Protein AF-A0A5J4T5J5-F1 (afdb_monomer_lite)

Organism: NCBI:txid222440

InterPro domains:
  IPR033118 EXPERA domain [PF05241] (55-124)
  IPR033118 EXPERA domain [PS51751] (12-126)

Structure (mmCIF, N/CA/C/O backbone):
data_AF-A0A5J4T5J5-F1
#
_entry.id   AF-A0A5J4T5J5-F1
#
loop_
_atom_site.group_PDB
_atom_site.id
_atom_site.type_symbol
_atom_site.label_atom_id
_atom_site.label_alt_id
_atom_site.label_comp_id
_atom_site.label_asym_id
_atom_site.label_entity_id
_atom_site.label_seq_id
_atom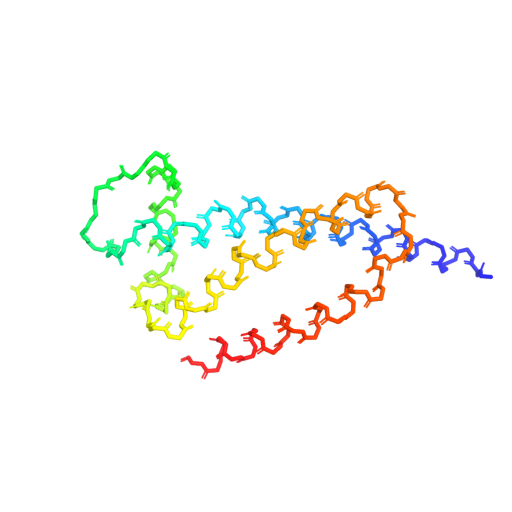_site.pdbx_PDB_ins_code
_atom_site.Cartn_x
_atom_site.Cartn_y
_atom_site.Cartn_z
_atom_site.occupancy
_atom_site.B_iso_or_equiv
_atom_site.auth_seq_id
_atom_site.auth_comp_id
_atom_site.auth_asym_id
_atom_site.auth_atom_id
_atom_site.pdbx_PDB_model_num
ATOM 1 N N . MET A 1 1 ? -11.915 2.031 31.657 1.00 59.06 1 MET A N 1
ATOM 2 C CA . MET A 1 1 ? -10.928 2.518 30.662 1.00 59.06 1 MET A CA 1
ATOM 3 C C . MET A 1 1 ? -10.718 4.010 30.896 1.00 59.06 1 MET A C 1
ATOM 5 O O . MET A 1 1 ? -11.692 4.753 30.809 1.00 59.06 1 MET A O 1
ATOM 9 N N . SER A 1 2 ? -9.512 4.427 31.299 1.00 78.38 2 SER A N 1
ATOM 10 C CA . SER A 1 2 ? -9.218 5.823 31.670 1.00 78.38 2 SER A CA 1
ATOM 11 C C . SER A 1 2 ? -9.365 6.774 30.473 1.00 78.38 2 SER A C 1
ATOM 13 O O . SER A 1 2 ? -9.276 6.353 29.318 1.00 78.38 2 SER A O 1
ATOM 15 N N . GLN A 1 3 ? -9.590 8.064 30.733 1.00 77.69 3 GLN A N 1
ATOM 16 C CA . GLN A 1 3 ? -9.713 9.093 29.691 1.00 77.69 3 GLN A CA 1
ATOM 17 C C . GLN A 1 3 ? -8.478 9.143 28.776 1.00 77.69 3 GLN A C 1
ATOM 19 O O . GLN A 1 3 ? -8.620 9.260 27.562 1.00 77.69 3 GLN A O 1
ATOM 24 N N . LEU A 1 4 ? -7.288 8.917 29.342 1.00 80.12 4 LEU A N 1
ATOM 25 C CA . LEU A 1 4 ? -6.028 8.782 28.610 1.00 80.12 4 LEU A CA 1
ATOM 26 C C . LEU A 1 4 ? -6.070 7.647 27.570 1.00 80.12 4 LEU A C 1
ATOM 28 O O . LEU A 1 4 ? -5.688 7.840 26.419 1.00 80.12 4 LEU A O 1
ATOM 32 N N . SER A 1 5 ? -6.597 6.480 27.946 1.00 81.81 5 SER A N 1
ATOM 33 C CA . SER A 1 5 ? -6.671 5.307 27.066 1.00 81.81 5 SER A CA 1
ATOM 34 C C . SER A 1 5 ? -7.582 5.534 25.851 1.00 81.81 5 SER A C 1
ATOM 36 O O . SER A 1 5 ? -7.253 5.112 24.743 1.00 81.81 5 SER A O 1
ATOM 38 N N . LYS A 1 6 ? -8.690 6.267 26.021 1.00 79.94 6 LYS A N 1
ATOM 39 C CA . LYS A 1 6 ? -9.583 6.635 24.907 1.00 79.94 6 LYS A CA 1
ATOM 40 C C . LYS A 1 6 ? -8.915 7.608 23.931 1.00 79.94 6 LYS A C 1
ATOM 42 O O . LYS A 1 6 ? -9.079 7.468 22.721 1.00 79.94 6 LYS A O 1
ATOM 47 N N . THR A 1 7 ? -8.153 8.575 24.441 1.00 85.56 7 THR A N 1
ATOM 48 C CA . THR A 1 7 ? -7.416 9.535 23.605 1.00 85.56 7 THR A CA 1
ATOM 49 C C . THR A 1 7 ? -6.340 8.839 22.778 1.00 85.56 7 THR A C 1
ATOM 51 O O . THR A 1 7 ? -6.263 9.068 21.573 1.00 85.56 7 THR A O 1
ATOM 54 N N . LEU A 1 8 ? -5.568 7.938 23.392 1.00 85.44 8 LEU A N 1
ATOM 55 C CA . LEU A 1 8 ? -4.537 7.165 22.695 1.00 85.44 8 LEU A CA 1
ATOM 56 C C . LEU A 1 8 ? -5.128 6.291 21.582 1.00 85.44 8 LEU A C 1
ATOM 58 O O . LEU A 1 8 ? -4.609 6.296 20.469 1.00 85.44 8 LEU A O 1
ATOM 62 N N . ALA A 1 9 ? -6.248 5.611 21.844 1.00 84.31 9 ALA A N 1
ATOM 63 C CA . ALA A 1 9 ? -6.932 4.809 20.829 1.00 84.31 9 ALA A CA 1
ATOM 64 C C . ALA A 1 9 ? -7.393 5.657 19.629 1.00 84.31 9 ALA A C 1
ATOM 66 O O . ALA A 1 9 ? -7.186 5.270 18.483 1.00 84.31 9 ALA A O 1
ATOM 67 N N . ASN A 1 10 ? -7.944 6.850 19.878 1.00 87.94 10 ASN A N 1
ATOM 68 C CA . ASN A 1 10 ? -8.360 7.760 18.808 1.00 87.94 10 ASN A CA 1
ATOM 69 C C . ASN A 1 10 ? -7.181 8.261 17.958 1.00 87.94 10 ASN A C 1
ATOM 71 O O . ASN A 1 10 ? -7.340 8.463 16.755 1.00 87.94 10 ASN A O 1
ATOM 75 N N . ILE A 1 11 ? -6.019 8.505 18.571 1.00 91.94 11 ILE A N 1
ATOM 76 C CA . ILE A 1 11 ? -4.807 8.906 17.845 1.00 91.94 11 ILE A CA 1
ATOM 77 C C . ILE A 1 11 ? -4.308 7.740 16.989 1.00 91.94 11 ILE A C 1
ATOM 79 O O . ILE A 1 11 ? -4.072 7.927 15.798 1.00 91.94 11 ILE A O 1
ATOM 83 N N . ALA A 1 12 ? -4.214 6.541 17.569 1.00 90.25 12 ALA A N 1
ATOM 84 C CA . ALA A 1 12 ? -3.790 5.342 16.853 1.00 90.25 12 ALA A CA 1
ATOM 85 C C . ALA A 1 12 ? -4.683 5.061 15.636 1.00 90.25 12 ALA A C 1
ATOM 87 O O . ALA A 1 12 ? -4.173 4.825 14.545 1.00 90.25 12 ALA A O 1
ATOM 88 N N . ASP A 1 13 ? -6.004 5.177 15.783 1.00 92.19 13 ASP A N 1
ATOM 89 C CA . ASP A 1 13 ? -6.941 4.976 14.676 1.00 92.19 13 ASP A CA 1
ATOM 90 C C . ASP A 1 13 ? -6.717 5.983 13.540 1.00 92.19 13 ASP A C 1
ATOM 92 O O . ASP A 1 13 ? -6.727 5.604 12.371 1.00 92.19 13 ASP A O 1
ATOM 96 N N . LYS A 1 14 ? -6.464 7.259 13.860 1.00 93.69 14 LYS A N 1
ATOM 97 C CA . LYS A 1 14 ? -6.156 8.282 12.846 1.00 93.69 14 LYS A CA 1
ATOM 98 C C . LYS A 1 14 ? -4.847 7.991 12.116 1.00 93.69 14 LYS A C 1
ATOM 100 O O . LYS A 1 14 ? -4.792 8.158 10.900 1.00 93.69 14 LYS A O 1
ATOM 105 N N . LEU A 1 15 ? -3.819 7.553 12.842 1.00 95.50 15 LEU A N 1
ATOM 106 C CA . LEU A 1 15 ? -2.538 7.170 12.250 1.00 95.50 15 LEU A CA 1
ATOM 107 C C . LEU A 1 15 ? -2.695 5.961 11.328 1.00 95.50 15 LEU A C 1
ATOM 109 O O . LEU A 1 15 ? -2.179 5.986 10.216 1.00 95.50 15 LEU A O 1
ATOM 113 N N . LEU A 1 16 ? -3.461 4.948 11.740 1.00 94.56 16 LEU A N 1
ATOM 114 C CA . LEU A 1 16 ? -3.753 3.779 10.909 1.00 94.56 16 LEU A CA 1
ATOM 115 C C . LEU A 1 16 ? -4.550 4.153 9.656 1.00 94.56 16 LEU A C 1
ATOM 117 O O . LEU A 1 16 ? -4.234 3.675 8.573 1.00 94.56 16 LEU A O 1
ATOM 121 N N . ILE A 1 17 ? -5.539 5.044 9.770 1.00 95.75 17 ILE A N 1
ATOM 122 C CA . ILE A 1 17 ? -6.282 5.562 8.611 1.00 95.75 17 ILE A CA 1
ATOM 123 C C . ILE A 1 17 ? -5.332 6.255 7.632 1.00 95.75 17 ILE A C 1
ATOM 125 O O . ILE A 1 17 ? -5.363 5.947 6.442 1.00 95.75 17 ILE A O 1
ATOM 129 N N . ALA A 1 18 ? -4.478 7.160 8.119 1.00 96.62 18 ALA A N 1
ATOM 130 C CA . ALA A 1 18 ? -3.505 7.851 7.277 1.00 96.62 18 ALA A CA 1
ATOM 131 C C . ALA A 1 18 ? -2.528 6.862 6.621 1.00 96.62 18 ALA A C 1
ATOM 133 O O . ALA A 1 18 ? -2.279 6.945 5.421 1.00 96.62 18 ALA A O 1
ATOM 134 N N . PHE A 1 19 ? -2.039 5.886 7.388 1.00 95.19 19 PHE A N 1
ATOM 135 C CA . PHE A 1 19 ? -1.144 4.842 6.908 1.00 95.19 19 PHE A CA 1
ATOM 136 C C . PHE A 1 19 ? -1.785 4.012 5.788 1.00 95.19 19 PHE A C 1
ATOM 138 O O . PHE A 1 19 ? -1.202 3.897 4.711 1.00 95.19 19 PHE A O 1
ATOM 145 N N . PHE A 1 20 ? -2.990 3.470 5.998 1.00 96.31 20 PHE A N 1
ATOM 146 C CA . PHE A 1 20 ? -3.675 2.663 4.984 1.00 96.31 20 PHE A CA 1
ATOM 147 C C . PHE A 1 20 ? -4.055 3.481 3.757 1.00 96.31 20 PHE A C 1
ATOM 149 O O . PHE A 1 20 ? -3.963 2.974 2.646 1.00 96.31 20 PHE A O 1
ATOM 156 N N . PHE A 1 21 ? -4.437 4.745 3.939 1.00 97.12 21 PHE A N 1
ATOM 157 C CA . PHE A 1 21 ? -4.726 5.643 2.828 1.00 97.12 21 PHE A CA 1
ATOM 158 C C . PHE A 1 21 ? -3.492 5.852 1.942 1.00 97.12 21 PHE A C 1
ATOM 160 O O . PHE A 1 21 ? -3.564 5.643 0.733 1.00 97.12 21 PHE A O 1
ATOM 167 N N . VAL A 1 22 ? -2.350 6.217 2.535 1.00 96.50 22 VAL A N 1
ATOM 168 C CA . VAL A 1 22 ? -1.106 6.429 1.781 1.00 96.50 22 VAL A CA 1
ATOM 169 C C . VAL A 1 22 ? -0.648 5.132 1.117 1.00 96.50 22 VAL A C 1
ATOM 171 O O . VAL A 1 22 ? -0.332 5.141 -0.069 1.00 96.50 22 VAL A O 1
ATOM 174 N N . ASN A 1 23 ? -0.666 4.006 1.832 1.00 95.31 23 ASN A N 1
ATOM 175 C CA . ASN A 1 23 ? -0.244 2.730 1.258 1.00 95.31 23 ASN A CA 1
ATOM 176 C C . ASN A 1 23 ? -1.143 2.289 0.106 1.00 95.31 23 ASN A C 1
ATOM 178 O O . ASN A 1 23 ? -0.638 1.880 -0.930 1.00 95.31 23 ASN A O 1
ATOM 182 N N . LEU A 1 24 ? -2.460 2.429 0.242 1.00 95.88 24 LEU A N 1
ATOM 183 C CA . LEU A 1 24 ? -3.395 2.079 -0.819 1.00 95.88 24 LEU A CA 1
ATOM 184 C C . LEU A 1 24 ? -3.166 2.951 -2.058 1.00 95.88 24 LEU A C 1
ATOM 186 O O . LEU A 1 24 ? -2.868 2.443 -3.133 1.00 95.88 24 LEU A O 1
ATOM 190 N N . PHE A 1 25 ? -3.299 4.270 -1.915 1.00 94.00 25 PHE A N 1
ATOM 191 C CA . PHE A 1 25 ? -3.360 5.162 -3.072 1.00 94.00 25 PHE A CA 1
ATOM 192 C C . PHE A 1 25 ? -1.999 5.523 -3.650 1.00 94.00 25 PHE A C 1
ATOM 194 O O . PHE A 1 25 ? -1.929 5.802 -4.841 1.00 94.00 25 PHE A O 1
ATOM 201 N N . PHE A 1 26 ? -0.945 5.552 -2.834 1.00 92.81 26 PHE A N 1
ATOM 202 C CA . PHE A 1 26 ? 0.383 5.970 -3.274 1.00 92.81 26 PHE A CA 1
ATOM 203 C C . PHE A 1 26 ? 1.338 4.791 -3.436 1.00 92.81 26 PHE A C 1
ATOM 205 O O . PHE A 1 26 ? 1.969 4.680 -4.475 1.00 92.81 26 PHE A O 1
ATOM 212 N N . ILE A 1 27 ? 1.439 3.885 -2.465 1.00 93.06 27 ILE A N 1
ATOM 213 C CA . ILE A 1 27 ? 2.389 2.768 -2.589 1.00 93.06 27 ILE A CA 1
ATOM 214 C C . ILE A 1 27 ? 1.855 1.735 -3.585 1.00 93.06 27 ILE A C 1
ATOM 216 O O . ILE A 1 27 ? 2.365 1.634 -4.698 1.00 93.06 27 ILE A O 1
ATOM 220 N N . VAL A 1 28 ? 0.744 1.078 -3.259 1.00 93.94 28 VAL A N 1
ATOM 221 C CA . VAL A 1 28 ? 0.215 -0.034 -4.055 1.00 93.94 28 VAL A CA 1
ATOM 222 C C . VAL A 1 28 ? -0.231 0.429 -5.437 1.00 93.94 28 VAL A C 1
ATOM 224 O O . VAL A 1 28 ? 0.252 -0.046 -6.463 1.00 93.94 28 VAL A O 1
ATOM 227 N N . TYR A 1 29 ? -1.153 1.390 -5.501 1.00 91.25 29 TYR A N 1
ATOM 228 C CA . TYR A 1 29 ? -1.755 1.738 -6.784 1.00 91.25 29 TYR A CA 1
ATOM 229 C C . TYR A 1 29 ? -0.931 2.699 -7.640 1.00 91.25 29 TYR A C 1
ATOM 231 O O . TYR A 1 29 ? -1.283 2.841 -8.804 1.00 91.25 29 TYR A O 1
ATOM 239 N N . VAL A 1 30 ? 0.148 3.326 -7.150 1.00 93.31 30 VAL A N 1
ATOM 240 C CA . VAL A 1 30 ? 1.048 4.136 -8.003 1.00 93.31 30 VAL A CA 1
ATOM 241 C C . VAL A 1 30 ? 2.380 3.427 -8.210 1.00 93.31 30 VAL A C 1
ATOM 243 O O . VAL A 1 30 ? 2.755 3.224 -9.361 1.00 93.31 30 VAL A O 1
ATOM 246 N N . ILE A 1 31 ? 3.092 3.071 -7.137 1.00 92.75 31 ILE A N 1
ATOM 247 C CA . ILE A 1 31 ? 4.438 2.489 -7.233 1.00 92.75 31 ILE A CA 1
ATOM 248 C C . ILE A 1 31 ? 4.351 1.027 -7.677 1.00 92.75 31 ILE A C 1
ATOM 250 O O . ILE A 1 31 ? 4.889 0.688 -8.727 1.00 92.75 31 ILE A O 1
ATOM 254 N N . ASP A 1 32 ? 3.621 0.171 -6.965 1.00 93.31 32 ASP A N 1
ATOM 255 C CA . ASP A 1 32 ? 3.631 -1.272 -7.257 1.00 93.31 32 ASP A CA 1
ATOM 256 C C . ASP A 1 32 ? 2.973 -1.581 -8.606 1.00 93.31 32 ASP A C 1
ATOM 258 O O . ASP A 1 32 ? 3.494 -2.348 -9.417 1.00 93.31 32 ASP A O 1
ATOM 262 N N . VAL A 1 33 ? 1.865 -0.908 -8.920 1.00 92.38 33 VAL A N 1
ATOM 263 C CA . VAL A 1 33 ? 1.220 -1.030 -10.236 1.00 92.38 33 VAL A CA 1
ATOM 264 C C . VAL A 1 33 ? 2.138 -0.566 -11.374 1.00 92.38 33 VAL A C 1
ATOM 266 O O . VAL A 1 33 ? 2.114 -1.171 -12.447 1.00 92.38 33 VAL A O 1
ATOM 269 N N . GLU A 1 34 ? 2.984 0.450 -11.172 1.00 93.38 34 GLU A N 1
ATOM 270 C CA . GLU A 1 34 ? 3.989 0.843 -12.170 1.00 93.38 34 GLU A CA 1
ATOM 271 C C . GLU A 1 34 ? 4.958 -0.297 -12.469 1.00 93.38 34 GLU A C 1
ATOM 273 O O . GLU A 1 34 ? 5.212 -0.586 -13.639 1.00 93.38 34 GLU A O 1
ATOM 278 N N . GLN A 1 35 ? 5.436 -0.979 -11.429 1.00 90.62 35 GLN A N 1
ATOM 279 C CA . GLN A 1 35 ? 6.362 -2.108 -11.536 1.00 90.62 35 GLN A CA 1
ATOM 280 C C . GLN A 1 35 ? 5.748 -3.302 -12.287 1.00 90.62 35 GLN 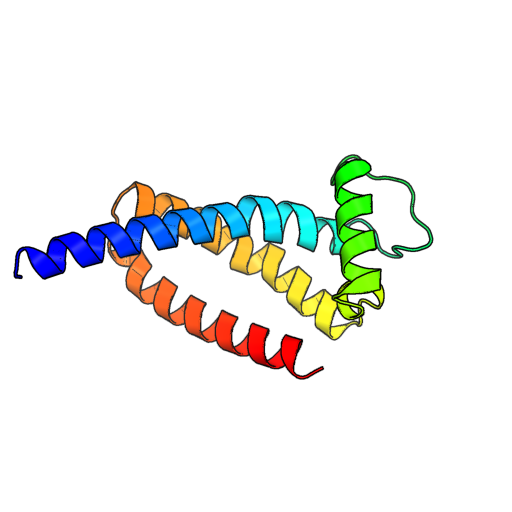A C 1
ATOM 282 O O . GLN A 1 35 ? 6.475 -4.085 -12.903 1.00 90.62 35 GLN A O 1
ATOM 287 N N . LEU A 1 36 ? 4.417 -3.437 -12.259 1.00 90.25 36 LEU A N 1
ATOM 288 C CA . LEU A 1 36 ? 3.682 -4.463 -13.003 1.00 90.25 36 LEU A CA 1
ATOM 289 C C . LEU A 1 36 ? 3.398 -4.064 -14.459 1.00 90.25 36 LEU A C 1
ATOM 291 O O . LEU A 1 36 ? 3.474 -4.911 -15.354 1.00 90.25 36 LEU A O 1
ATOM 295 N N . ILE A 1 37 ? 3.055 -2.796 -14.710 1.00 90.50 37 ILE A N 1
ATOM 296 C CA . ILE A 1 37 ? 2.710 -2.294 -16.052 1.00 90.50 37 ILE A CA 1
ATOM 297 C C . ILE A 1 37 ? 3.968 -2.107 -16.902 1.00 90.50 37 ILE A C 1
ATOM 299 O O . ILE A 1 37 ? 4.023 -2.536 -18.059 1.00 90.50 37 ILE A O 1
ATOM 303 N N . ILE A 1 38 ? 4.978 -1.448 -16.344 1.00 89.75 38 ILE A N 1
ATOM 304 C CA . ILE A 1 38 ? 6.254 -1.211 -17.005 1.00 89.75 38 ILE A CA 1
ATOM 305 C C . ILE A 1 38 ? 7.113 -2.429 -16.702 1.00 89.75 38 ILE A C 1
ATOM 307 O O . ILE A 1 38 ? 7.457 -2.653 -15.554 1.00 89.75 38 ILE A O 1
ATOM 311 N N . LYS A 1 39 ? 7.467 -3.237 -17.706 1.00 84.44 39 LYS A N 1
ATOM 312 C CA . LYS A 1 39 ? 8.309 -4.429 -17.482 1.00 84.44 39 LYS A CA 1
ATOM 313 C C . LYS A 1 39 ? 9.792 -4.081 -17.406 1.00 84.44 39 LYS A C 1
ATOM 315 O O . LYS A 1 39 ? 10.480 -4.558 -16.505 1.00 84.44 39 LYS A O 1
ATOM 320 N N . ASP A 1 40 ? 10.251 -3.236 -18.325 1.00 86.75 40 ASP A N 1
ATOM 321 C CA . ASP A 1 40 ? 11.620 -2.729 -18.388 1.00 86.75 40 ASP A CA 1
ATOM 322 C C . ASP A 1 40 ? 11.607 -1.207 -18.162 1.00 86.75 40 ASP A C 1
ATOM 324 O O . ASP A 1 40 ? 11.088 -0.473 -19.005 1.00 86.75 40 ASP A O 1
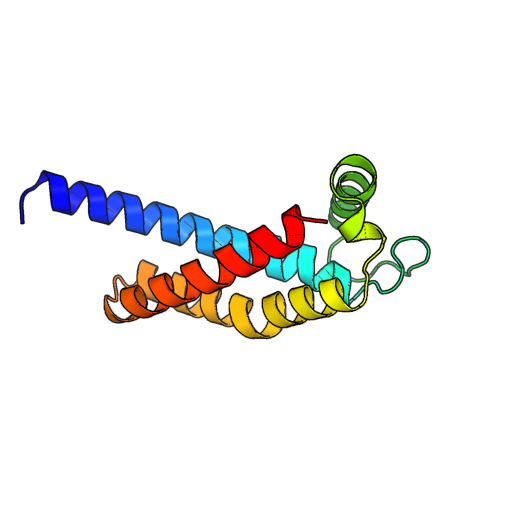ATOM 328 N N . PRO A 1 41 ? 12.150 -0.708 -17.039 1.00 85.94 41 PRO A N 1
ATOM 329 C CA . PRO A 1 41 ? 12.151 0.718 -16.734 1.00 85.94 41 PRO A CA 1
ATOM 330 C C . PRO A 1 41 ? 13.130 1.528 -17.603 1.00 85.94 41 PRO A C 1
ATOM 332 O O . PRO A 1 41 ? 13.060 2.756 -17.607 1.00 85.94 41 PRO A O 1
ATOM 335 N N . ASN A 1 42 ? 14.027 0.879 -18.354 1.00 85.00 42 ASN A N 1
ATOM 336 C CA . ASN A 1 42 ? 14.944 1.548 -19.282 1.00 85.00 42 ASN A CA 1
ATOM 337 C C . ASN A 1 42 ? 14.393 1.613 -20.713 1.00 85.00 42 ASN A C 1
ATOM 339 O O . ASN A 1 42 ? 14.830 2.456 -21.494 1.00 85.00 42 ASN A O 1
ATOM 343 N N . ASN A 1 43 ? 13.430 0.753 -21.056 1.00 88.06 43 ASN A N 1
ATOM 344 C CA . ASN A 1 43 ? 12.833 0.698 -22.385 1.00 88.06 43 ASN A CA 1
ATOM 345 C C . ASN A 1 43 ? 11.333 0.375 -22.318 1.00 88.06 43 ASN A C 1
ATOM 347 O O . ASN A 1 43 ? 10.914 -0.782 -22.391 1.00 88.06 43 ASN A O 1
ATOM 351 N N . PHE A 1 44 ? 10.505 1.416 -22.207 1.00 88.62 44 PHE A N 1
ATOM 352 C CA . PHE A 1 44 ? 9.053 1.276 -22.147 1.00 88.62 44 PHE A CA 1
ATOM 353 C C . PHE A 1 44 ? 8.326 2.382 -22.903 1.00 88.62 44 PHE A C 1
ATOM 355 O O . PHE A 1 44 ? 8.793 3.514 -23.032 1.00 88.62 44 PHE A O 1
ATOM 362 N N . LYS A 1 45 ? 7.117 2.056 -23.362 1.00 88.56 45 LYS A N 1
ATOM 363 C CA . LYS A 1 45 ? 6.153 3.051 -23.825 1.00 88.56 45 LYS A CA 1
ATOM 364 C C . LYS A 1 45 ? 5.385 3.575 -22.620 1.00 88.56 45 LYS A C 1
ATOM 366 O O . LYS A 1 45 ? 4.841 2.780 -21.859 1.00 88.56 45 LYS A O 1
ATOM 371 N N . GLN A 1 46 ? 5.319 4.895 -22.474 1.00 89.12 46 GLN A N 1
ATOM 372 C CA . GLN A 1 46 ? 4.634 5.533 -21.353 1.00 89.12 46 GLN A CA 1
ATOM 373 C C . GLN A 1 46 ? 3.166 5.065 -21.258 1.00 89.12 46 GLN A C 1
ATOM 375 O O . GLN A 1 46 ? 2.394 5.327 -22.188 1.00 89.12 46 GLN A O 1
ATOM 380 N N . PRO A 1 47 ? 2.765 4.392 -20.162 1.00 89.00 47 PRO A N 1
ATOM 381 C CA . PRO A 1 47 ? 1.373 4.025 -19.941 1.00 89.00 47 PRO A CA 1
ATOM 382 C C . PRO A 1 47 ? 0.540 5.238 -19.504 1.00 89.00 47 PRO A C 1
ATOM 384 O O . PRO A 1 47 ? 1.076 6.277 -19.106 1.00 89.00 47 PRO A O 1
ATOM 387 N N . ILE A 1 48 ? -0.788 5.080 -19.539 1.00 90.19 48 ILE A N 1
ATOM 388 C CA . ILE A 1 48 ? -1.743 6.063 -18.993 1.00 90.19 48 ILE A CA 1
ATOM 389 C C . ILE A 1 48 ? -1.506 6.251 -17.488 1.00 90.19 48 ILE A C 1
ATOM 391 O O . ILE A 1 48 ? -1.641 7.356 -16.964 1.00 90.19 48 ILE A O 1
ATOM 395 N N . TRP A 1 49 ? -1.127 5.167 -16.808 1.00 85.81 49 TRP A N 1
ATOM 396 C CA . TRP A 1 49 ? -0.878 5.144 -15.380 1.00 85.81 49 TRP A CA 1
ATOM 397 C C . TRP A 1 49 ? 0.367 4.305 -15.034 1.00 85.81 49 TRP A C 1
ATOM 399 O O . TRP A 1 49 ? 0.509 3.213 -15.586 1.00 85.81 49 TRP A O 1
ATOM 409 N N . PRO A 1 50 ? 1.246 4.780 -14.130 1.00 87.31 50 PRO A N 1
ATOM 410 C CA . PRO A 1 50 ? 1.257 6.131 -13.562 1.00 87.31 50 PRO A CA 1
ATOM 411 C C . PRO A 1 50 ? 1.584 7.187 -14.629 1.00 87.31 50 PRO A C 1
ATOM 413 O O . PRO A 1 50 ? 2.097 6.873 -15.703 1.00 87.31 50 PRO A O 1
ATOM 416 N N . THR A 1 51 ? 1.283 8.457 -14.351 1.00 90.19 51 THR A N 1
ATOM 417 C CA . THR A 1 51 ? 1.599 9.553 -15.283 1.00 90.19 51 THR A CA 1
ATOM 418 C C . THR A 1 51 ? 3.112 9.671 -15.506 1.00 90.19 51 THR A C 1
ATOM 420 O O . THR A 1 51 ? 3.911 9.288 -14.651 1.00 90.19 51 THR A O 1
ATOM 423 N N . ALA A 1 52 ? 3.532 10.256 -16.632 1.00 88.69 52 ALA A N 1
ATOM 424 C CA . ALA A 1 52 ? 4.955 10.381 -16.978 1.00 88.69 52 ALA A CA 1
ATOM 425 C C . ALA A 1 52 ? 5.789 11.108 -15.905 1.00 88.69 52 ALA A C 1
ATOM 427 O O . ALA A 1 52 ? 6.953 10.780 -15.680 1.00 88.69 52 ALA A O 1
ATOM 428 N N . GLY A 1 53 ? 5.190 12.093 -15.226 1.00 89.50 53 GLY A N 1
ATOM 429 C CA . GLY A 1 53 ? 5.824 12.795 -14.111 1.00 89.50 53 GLY A CA 1
ATOM 430 C C . GLY A 1 53 ? 6.087 11.871 -12.922 1.00 89.50 53 GLY A C 1
ATOM 431 O O . GLY A 1 53 ? 7.208 11.833 -12.422 1.00 89.50 53 GLY A O 1
ATOM 432 N N . LEU A 1 54 ? 5.082 11.087 -12.520 1.00 90.31 54 LEU A N 1
ATOM 433 C CA . LEU A 1 54 ? 5.195 10.120 -11.425 1.00 90.31 54 LEU A CA 1
ATOM 434 C C . LEU A 1 54 ? 6.195 9.009 -11.752 1.00 90.31 54 LEU A C 1
ATOM 436 O O . LEU A 1 54 ? 7.089 8.759 -10.950 1.00 90.31 54 LEU A O 1
ATOM 440 N N . ALA A 1 55 ? 6.118 8.420 -12.951 1.00 90.38 55 ALA A N 1
ATOM 441 C CA . ALA A 1 55 ? 7.075 7.407 -13.401 1.00 90.38 55 ALA A CA 1
ATOM 442 C C . ALA A 1 55 ? 8.522 7.924 -13.324 1.00 90.38 55 ALA A C 1
ATOM 444 O O . ALA A 1 55 ? 9.412 7.245 -12.821 1.00 90.38 55 ALA A O 1
ATOM 445 N N . ARG A 1 56 ? 8.759 9.179 -13.731 1.00 90.81 56 ARG A N 1
ATOM 446 C CA . ARG A 1 56 ? 10.088 9.796 -13.650 1.00 90.81 56 ARG A CA 1
ATOM 447 C C . ARG A 1 56 ? 10.575 9.964 -12.211 1.00 90.81 56 ARG A C 1
ATOM 449 O O . ARG A 1 56 ? 11.760 9.748 -11.963 1.00 90.81 56 ARG A O 1
ATOM 456 N N . VAL A 1 57 ? 9.698 10.351 -11.281 1.00 91.94 57 VAL A N 1
ATOM 457 C CA . VAL A 1 57 ? 10.048 10.448 -9.853 1.00 91.94 57 VAL A CA 1
ATOM 458 C C . VAL A 1 57 ? 10.391 9.067 -9.302 1.00 91.94 57 VAL A C 1
ATOM 460 O O . VAL A 1 57 ? 11.452 8.924 -8.701 1.00 91.94 57 VAL A O 1
ATOM 463 N N . ILE A 1 58 ? 9.567 8.055 -9.584 1.00 91.56 58 ILE A N 1
ATOM 464 C CA . ILE A 1 58 ? 9.788 6.664 -9.159 1.00 91.56 58 ILE A CA 1
ATOM 465 C C . ILE A 1 58 ? 11.132 6.154 -9.685 1.00 91.56 58 ILE A C 1
ATOM 467 O O . ILE A 1 58 ? 11.970 5.700 -8.912 1.00 91.56 58 ILE A O 1
ATOM 471 N N . HIS A 1 59 ? 11.405 6.306 -10.981 1.00 92.00 59 HIS A N 1
ATOM 472 C CA . HIS A 1 59 ? 12.669 5.846 -11.564 1.00 92.00 59 HIS A CA 1
ATOM 473 C C . HIS A 1 59 ? 13.870 6.665 -11.083 1.00 92.00 59 HIS A C 1
ATOM 475 O O . HIS A 1 59 ? 14.970 6.133 -10.946 1.00 92.00 59 HIS A O 1
ATOM 481 N N . SER A 1 60 ? 13.701 7.968 -10.827 1.00 91.88 60 SER A N 1
ATOM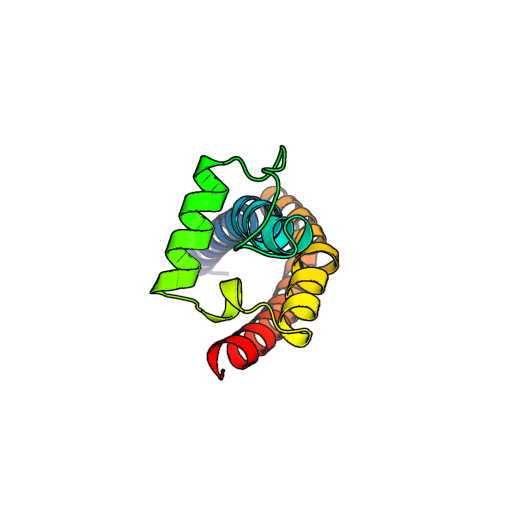 482 C CA . SER A 1 60 ? 14.762 8.782 -10.224 1.00 91.88 60 SER A CA 1
ATOM 483 C C . SER A 1 60 ? 15.059 8.358 -8.789 1.00 91.88 60 SER A C 1
ATOM 485 O O . SER A 1 60 ? 16.210 8.471 -8.373 1.00 91.88 60 SER A O 1
ATOM 487 N N . TYR A 1 61 ? 14.044 7.940 -8.037 1.00 90.19 61 TYR A N 1
ATOM 488 C CA . TYR A 1 61 ? 14.198 7.415 -6.689 1.00 90.19 61 TYR A CA 1
ATOM 489 C C . TYR A 1 61 ? 14.898 6.055 -6.728 1.00 90.19 61 TYR A C 1
ATOM 491 O O . TYR A 1 61 ? 15.953 5.909 -6.117 1.00 90.19 61 TYR A O 1
ATOM 499 N N . GLY A 1 62 ? 14.401 5.117 -7.541 1.00 89.25 62 GLY A N 1
ATOM 500 C CA . GLY A 1 62 ? 14.982 3.780 -7.673 1.00 89.25 62 GLY A CA 1
ATOM 501 C C . GLY A 1 62 ? 16.449 3.809 -8.113 1.00 89.25 62 GLY A C 1
ATOM 502 O O . GLY A 1 62 ? 17.297 3.132 -7.553 1.00 89.25 62 GLY A O 1
ATOM 503 N N . ARG A 1 63 ? 16.826 4.697 -9.038 1.00 90.56 63 ARG A N 1
ATOM 504 C CA . ARG A 1 63 ? 18.243 4.830 -9.429 1.00 90.56 63 ARG A CA 1
ATOM 505 C C . ARG A 1 63 ? 19.164 5.378 -8.332 1.00 90.56 63 ARG A C 1
ATOM 507 O O . ARG A 1 63 ? 20.370 5.189 -8.437 1.00 90.56 63 ARG A O 1
ATOM 514 N N . LYS A 1 64 ? 18.636 6.111 -7.345 1.00 91.12 64 LYS A N 1
ATOM 515 C CA . LYS A 1 64 ? 19.444 6.800 -6.320 1.00 91.12 64 LYS A CA 1
ATOM 516 C C . LYS A 1 64 ? 19.433 6.107 -4.963 1.00 91.12 64 LYS A C 1
ATOM 518 O O . LYS A 1 64 ? 20.436 6.166 -4.266 1.00 91.12 64 LYS A O 1
ATOM 523 N N . GLN A 1 65 ? 18.287 5.568 -4.567 1.00 90.25 65 GLN A N 1
ATOM 524 C CA . GLN A 1 65 ? 18.019 5.132 -3.195 1.00 90.25 65 GLN A CA 1
ATOM 525 C C . GLN A 1 65 ? 17.629 3.662 -3.128 1.00 90.25 65 GLN A C 1
ATOM 527 O O . GLN A 1 65 ? 18.005 2.997 -2.174 1.00 90.25 65 GLN A O 1
ATOM 532 N N . ASP A 1 66 ? 16.927 3.159 -4.145 1.00 85.50 66 ASP A N 1
ATOM 533 C CA . ASP A 1 66 ? 16.423 1.787 -4.162 1.00 85.50 66 ASP A CA 1
ATOM 534 C C . ASP A 1 66 ? 16.714 1.098 -5.510 1.00 85.50 66 ASP A C 1
ATOM 536 O O . ASP A 1 66 ? 15.849 1.033 -6.394 1.00 85.50 66 ASP A O 1
ATOM 540 N N . PRO A 1 67 ? 17.951 0.602 -5.709 1.00 87.81 67 PRO A N 1
ATOM 541 C CA . PRO A 1 67 ? 18.332 -0.079 -6.943 1.00 87.81 67 PRO A CA 1
ATOM 542 C C . PRO A 1 67 ? 17.495 -1.334 -7.222 1.00 87.81 67 PRO A C 1
ATOM 544 O O . PRO A 1 67 ? 17.333 -1.709 -8.389 1.00 87.81 67 PRO A O 1
ATOM 547 N N . LEU A 1 68 ? 16.932 -1.960 -6.182 1.00 86.62 68 LEU A N 1
ATOM 548 C CA . LEU A 1 68 ? 16.093 -3.152 -6.293 1.00 86.62 68 LEU A CA 1
ATOM 549 C C . LEU A 1 68 ? 14.828 -2.856 -7.111 1.00 86.62 68 LEU A C 1
ATOM 551 O O . LEU A 1 68 ? 14.458 -3.646 -7.987 1.00 86.62 68 LEU A O 1
ATOM 555 N N . LEU A 1 69 ? 14.255 -1.663 -6.926 1.00 87.44 69 LEU A N 1
ATOM 556 C CA . LEU A 1 69 ? 13.111 -1.150 -7.685 1.00 87.44 69 LEU A CA 1
ATOM 557 C C . LEU A 1 69 ? 13.386 -1.024 -9.198 1.00 87.44 69 LEU A C 1
ATOM 559 O O . LEU A 1 69 ? 12.464 -1.056 -10.015 1.00 87.44 69 LEU A O 1
ATOM 563 N N . MET A 1 70 ? 14.653 -0.873 -9.597 1.00 90.62 70 MET A N 1
ATOM 564 C CA . MET A 1 70 ? 15.059 -0.817 -11.008 1.00 90.62 70 MET A CA 1
ATOM 565 C C . MET A 1 70 ? 15.474 -2.191 -11.544 1.00 90.62 70 MET A C 1
ATOM 567 O O . MET A 1 70 ? 15.179 -2.507 -12.697 1.00 90.62 70 MET A O 1
ATOM 571 N N . ALA A 1 71 ? 16.137 -3.010 -10.722 1.00 88.94 71 ALA A N 1
ATOM 572 C CA . ALA A 1 71 ? 16.595 -4.349 -11.095 1.00 88.94 71 ALA A CA 1
ATOM 573 C C . ALA A 1 71 ? 15.434 -5.346 -11.255 1.00 88.94 71 ALA A C 1
ATOM 575 O O . ALA A 1 71 ? 15.466 -6.206 -12.137 1.00 88.94 71 ALA A O 1
ATOM 576 N N . ARG A 1 72 ? 14.395 -5.215 -10.420 1.00 88.62 72 ARG A N 1
ATOM 577 C CA . ARG A 1 72 ? 13.153 -6.004 -10.445 1.00 88.62 72 ARG A CA 1
ATOM 578 C C . ARG A 1 72 ? 13.390 -7.522 -10.566 1.00 88.62 72 ARG A C 1
ATOM 580 O O . ARG A 1 72 ? 12.880 -8.148 -11.514 1.00 88.62 72 ARG A O 1
ATOM 587 N N . PRO A 1 73 ? 14.149 -8.135 -9.635 1.00 91.12 73 PRO A N 1
ATOM 588 C CA . PRO A 1 73 ? 14.336 -9.580 -9.618 1.00 91.12 73 PRO A CA 1
ATOM 589 C C . PRO A 1 73 ? 12.996 -10.310 -9.444 1.00 91.12 73 PRO A C 1
ATOM 591 O O . PRO A 1 73 ? 11.996 -9.734 -9.017 1.00 91.12 73 PRO A O 1
ATOM 594 N N . ILE A 1 74 ? 12.959 -11.597 -9.799 1.00 90.44 74 ILE A N 1
ATOM 595 C CA . ILE A 1 74 ? 11.713 -12.383 -9.827 1.00 90.44 74 ILE A CA 1
ATOM 596 C C . ILE A 1 74 ? 11.033 -12.407 -8.454 1.00 90.44 74 ILE A C 1
ATOM 598 O O . ILE A 1 74 ? 9.824 -12.211 -8.384 1.00 90.44 74 ILE A O 1
ATOM 602 N N . TRP A 1 75 ? 11.795 -12.590 -7.374 1.00 89.50 75 TRP A N 1
ATOM 603 C CA . TRP A 1 75 ? 11.244 -12.610 -6.018 1.00 89.50 75 TRP A CA 1
ATOM 604 C C . TRP A 1 75 ? 10.592 -11.269 -5.643 1.00 89.50 75 TRP A C 1
ATOM 606 O O . TRP A 1 75 ? 9.490 -11.265 -5.105 1.00 89.50 75 TRP A O 1
ATOM 616 N N . PHE A 1 76 ? 11.204 -10.139 -6.017 1.00 90.62 76 PHE A N 1
ATOM 617 C CA . PHE A 1 76 ? 10.658 -8.804 -5.761 1.00 90.62 76 PHE A CA 1
ATOM 618 C C . PHE A 1 76 ? 9.392 -8.551 -6.585 1.00 90.62 76 PHE A C 1
ATOM 620 O O . PHE A 1 76 ? 8.410 -8.004 -6.106 1.00 90.62 76 PHE A O 1
ATOM 627 N N . LYS A 1 77 ? 9.337 -9.036 -7.830 1.00 90.44 77 LYS A N 1
ATOM 628 C CA . LYS A 1 77 ? 8.082 -8.992 -8.600 1.00 90.44 77 LYS A CA 1
ATOM 629 C C . LYS A 1 77 ? 6.972 -9.789 -7.916 1.00 90.44 77 LYS A C 1
ATOM 631 O O . LYS A 1 77 ? 5.818 -9.379 -7.974 1.00 90.44 77 LYS A O 1
ATOM 636 N N . VAL A 1 78 ? 7.298 -10.917 -7.283 1.00 91.50 78 VAL A N 1
ATOM 637 C CA . VAL A 1 78 ? 6.321 -11.710 -6.524 1.00 91.50 78 VAL A CA 1
ATOM 638 C C . VAL A 1 78 ? 5.821 -10.936 -5.302 1.00 91.50 78 VAL A C 1
ATOM 640 O O . VAL A 1 78 ? 4.615 -10.946 -5.064 1.00 91.50 78 VAL A O 1
ATOM 643 N N . THR A 1 79 ? 6.687 -10.220 -4.574 1.00 91.44 79 THR A N 1
ATOM 644 C CA . THR A 1 79 ? 6.244 -9.358 -3.462 1.00 91.44 79 THR A CA 1
ATOM 645 C C . THR A 1 79 ? 5.337 -8.233 -3.951 1.00 91.44 79 THR A C 1
ATOM 647 O O . THR A 1 79 ? 4.238 -8.097 -3.430 1.00 91.44 79 THR A O 1
ATOM 650 N N . VAL A 1 80 ? 5.686 -7.549 -5.043 1.00 92.75 80 VAL A N 1
ATOM 651 C CA . VAL A 1 80 ? 4.831 -6.533 -5.692 1.00 92.75 80 VAL A CA 1
ATOM 652 C C . VAL A 1 80 ? 3.463 -7.106 -6.106 1.00 92.75 80 VAL A C 1
ATOM 654 O O . VAL A 1 80 ? 2.426 -6.473 -5.903 1.00 92.75 80 VAL A O 1
ATOM 657 N N . TRP A 1 81 ? 3.413 -8.322 -6.662 1.00 93.31 81 TRP A N 1
ATOM 658 C CA . TRP A 1 81 ? 2.139 -8.985 -6.979 1.00 93.31 81 TRP A CA 1
ATOM 659 C C . TRP A 1 81 ? 1.302 -9.269 -5.728 1.00 93.31 81 TRP A C 1
ATOM 661 O O . TRP A 1 81 ? 0.085 -9.071 -5.756 1.00 93.31 81 TRP A O 1
ATOM 671 N N . MET A 1 82 ? 1.928 -9.720 -4.637 1.00 92.12 82 MET A N 1
ATOM 672 C CA . MET A 1 82 ? 1.244 -9.907 -3.353 1.00 92.12 82 MET A CA 1
ATOM 673 C C . MET A 1 82 ? 0.742 -8.573 -2.790 1.00 92.12 82 MET A C 1
ATOM 675 O O . MET A 1 82 ? -0.387 -8.509 -2.299 1.00 92.12 82 MET A O 1
ATOM 679 N N . ASP A 1 83 ? 1.518 -7.503 -2.926 1.00 92.31 83 ASP A N 1
ATOM 680 C CA . ASP A 1 83 ? 1.136 -6.165 -2.486 1.00 92.31 83 ASP A CA 1
ATOM 681 C C . ASP A 1 83 ? -0.115 -5.671 -3.213 1.00 92.31 83 ASP A C 1
ATOM 683 O O . ASP A 1 83 ? -1.075 -5.245 -2.568 1.00 92.31 83 ASP A O 1
ATOM 687 N N . VAL A 1 84 ? -0.190 -5.851 -4.532 1.00 93.94 84 VAL A N 1
ATOM 688 C CA . VAL A 1 84 ? -1.365 -5.448 -5.321 1.00 93.94 84 VAL A CA 1
ATOM 689 C C . VAL A 1 84 ? -2.578 -6.354 -5.093 1.00 93.94 84 VAL A C 1
ATOM 691 O O . VAL A 1 84 ? -3.694 -5.849 -4.964 1.00 93.94 84 VAL A O 1
ATOM 694 N N . LEU A 1 85 ? -2.401 -7.679 -5.056 1.00 93.75 85 LEU A N 1
ATOM 695 C CA . LEU A 1 85 ? -3.523 -8.629 -5.011 1.00 93.75 85 LEU A CA 1
ATOM 696 C C . LEU A 1 85 ? -4.042 -8.911 -3.600 1.00 93.75 85 LEU A C 1
ATOM 698 O O . LEU A 1 85 ? -5.223 -9.215 -3.443 1.00 93.75 85 LEU A O 1
ATOM 702 N N . TYR A 1 86 ? -3.182 -8.841 -2.586 1.00 92.56 86 TYR A N 1
ATOM 703 C CA . TYR A 1 86 ? -3.525 -9.207 -1.215 1.00 92.56 86 TYR A CA 1
ATOM 704 C C . TYR A 1 86 ? -3.551 -7.986 -0.296 1.00 92.56 86 TYR A C 1
ATOM 706 O O . TYR A 1 86 ? -4.586 -7.694 0.313 1.00 92.56 86 TYR A O 1
ATOM 714 N N . PHE A 1 87 ? -2.451 -7.230 -0.222 1.00 93.50 87 PHE A N 1
ATOM 715 C CA . PHE A 1 87 ? -2.380 -6.089 0.692 1.00 93.50 87 PHE A CA 1
ATOM 716 C C . PHE A 1 87 ? -3.227 -4.901 0.228 1.00 93.50 87 PHE A C 1
ATOM 718 O O . PHE A 1 87 ? -3.892 -4.290 1.059 1.00 93.50 87 PHE A O 1
ATOM 725 N N . GLY A 1 88 ? -3.314 -4.628 -1.074 1.00 94.50 88 GLY A N 1
ATOM 726 C CA . GLY A 1 88 ? -4.162 -3.579 -1.643 1.00 94.50 88 GLY A CA 1
ATOM 727 C C . GLY A 1 88 ? -5.636 -3.710 -1.232 1.00 94.50 88 GLY A C 1
ATOM 728 O O . GLY A 1 88 ? -6.169 -2.809 -0.575 1.00 94.50 88 GLY A O 1
ATOM 729 N N . PRO A 1 89 ? -6.313 -4.836 -1.532 1.00 95.88 89 PRO A N 1
ATOM 730 C CA . PRO A 1 89 ? -7.686 -5.063 -1.089 1.00 95.88 89 PRO A CA 1
ATOM 731 C C . PRO A 1 89 ? -7.833 -5.016 0.433 1.00 95.88 89 PRO A C 1
ATOM 733 O O . PRO A 1 89 ? -8.800 -4.440 0.941 1.00 95.88 89 PRO A O 1
ATOM 736 N N . PHE A 1 90 ? -6.858 -5.554 1.174 1.00 95.62 90 PHE A N 1
ATOM 737 C CA . PHE A 1 90 ? -6.854 -5.469 2.631 1.00 95.62 90 PHE A CA 1
ATOM 738 C C . PHE A 1 90 ? -6.804 -4.016 3.125 1.00 95.62 90 PHE A C 1
ATOM 740 O O . PHE A 1 90 ? -7.592 -3.653 3.997 1.00 95.62 90 PHE A O 1
ATOM 747 N N . TYR A 1 91 ? -5.962 -3.157 2.544 1.00 95.88 91 TYR A N 1
ATOM 748 C CA . TYR A 1 91 ? -5.884 -1.733 2.879 1.00 95.88 91 TYR A CA 1
ATOM 749 C C . TYR A 1 91 ? -7.198 -1.008 2.622 1.00 95.88 91 TYR A C 1
ATOM 751 O O . TYR A 1 91 ? -7.623 -0.224 3.469 1.00 95.88 91 TYR A O 1
ATOM 759 N N . ALA A 1 92 ? -7.886 -1.301 1.517 1.00 96.00 92 ALA A N 1
ATOM 760 C CA . ALA A 1 92 ? -9.199 -0.724 1.238 1.00 96.00 92 ALA A CA 1
ATOM 761 C C . ALA A 1 92 ? -10.244 -1.136 2.294 1.00 96.00 92 ALA A C 1
ATOM 763 O O . ALA A 1 92 ? -10.973 -0.287 2.820 1.00 96.00 92 ALA A O 1
ATOM 764 N N . ILE A 1 93 ? -10.281 -2.424 2.655 1.00 96.12 93 ILE A N 1
ATOM 765 C CA . ILE A 1 93 ? -11.184 -2.955 3.687 1.00 96.12 93 ILE A CA 1
ATOM 766 C C . ILE A 1 93 ? -10.851 -2.356 5.059 1.00 96.12 93 ILE A C 1
ATOM 768 O O . ILE A 1 93 ? -11.757 -1.926 5.781 1.00 96.12 93 ILE A O 1
ATOM 772 N N . ALA A 1 94 ? -9.566 -2.297 5.414 1.00 94.62 94 ALA A N 1
ATOM 773 C CA . ALA A 1 94 ? -9.098 -1.764 6.683 1.00 94.62 94 ALA A CA 1
ATOM 774 C C . ALA A 1 94 ? -9.412 -0.274 6.809 1.00 94.62 94 ALA A C 1
ATOM 776 O O . ALA A 1 94 ? -10.019 0.142 7.797 1.00 94.62 94 ALA A O 1
ATOM 777 N N . LEU A 1 95 ? -9.101 0.513 5.778 1.00 95.88 95 LEU A N 1
ATOM 778 C CA . LEU A 1 95 ? -9.413 1.935 5.713 1.00 95.88 95 LEU A CA 1
ATOM 779 C C . LEU A 1 95 ? -10.913 2.183 5.924 1.00 95.88 95 LEU A C 1
ATOM 781 O O . LEU A 1 95 ? -11.295 2.975 6.788 1.00 95.88 95 LEU A O 1
ATOM 785 N N . TYR A 1 96 ? -11.773 1.453 5.207 1.00 95.75 96 TYR A N 1
ATOM 786 C CA . TYR A 1 96 ? -13.223 1.535 5.389 1.00 95.75 96 TYR A CA 1
ATOM 787 C C . TYR A 1 96 ? -13.650 1.177 6.822 1.00 95.75 96 TYR A C 1
ATOM 789 O O . TYR A 1 96 ? -14.451 1.890 7.437 1.00 95.75 96 TYR A O 1
ATOM 797 N N . ALA A 1 97 ? -13.123 0.082 7.373 1.00 94.56 97 ALA A N 1
ATOM 798 C CA . ALA A 1 97 ? -13.481 -0.393 8.703 1.00 94.56 97 ALA A CA 1
ATOM 799 C C . ALA A 1 97 ? -13.071 0.597 9.806 1.00 94.56 97 ALA A C 1
ATOM 801 O O . ALA A 1 97 ? -13.885 0.864 10.694 1.00 94.56 97 ALA A O 1
ATOM 802 N N . PHE A 1 98 ? -11.878 1.196 9.726 1.00 93.31 98 PHE A N 1
ATOM 803 C CA . PHE A 1 98 ? -11.427 2.213 10.682 1.00 93.31 98 PHE A CA 1
ATOM 804 C C . PHE A 1 98 ? -12.216 3.520 10.567 1.00 93.31 98 PHE A C 1
ATOM 806 O O . PHE A 1 98 ? -12.624 4.063 11.594 1.00 93.31 98 PHE A O 1
ATOM 813 N N . ILE A 1 99 ? -12.535 3.984 9.351 1.00 93.31 99 ILE A N 1
ATOM 814 C CA . ILE A 1 99 ? -13.409 5.157 9.151 1.00 93.31 99 ILE A CA 1
ATOM 815 C C . ILE A 1 99 ? -14.788 4.918 9.786 1.00 93.31 99 ILE A C 1
ATOM 817 O O . ILE A 1 99 ? -15.352 5.807 10.424 1.00 93.31 99 ILE A O 1
ATOM 821 N N . LYS A 1 100 ? -15.326 3.699 9.661 1.00 93.25 100 LYS A N 1
ATOM 822 C CA . LYS A 1 100 ? -16.598 3.288 10.278 1.00 93.25 100 LYS A CA 1
ATOM 823 C C . LYS A 1 100 ? -16.466 2.841 11.740 1.00 93.25 100 LYS A C 1
ATOM 825 O O . LYS A 1 100 ? -17.457 2.385 12.305 1.00 93.25 100 LYS A O 1
ATOM 830 N N . LYS A 1 101 ? -15.283 2.970 12.355 1.00 90.12 101 LYS A N 1
ATOM 831 C CA . LYS A 1 101 ? -14.983 2.572 13.744 1.00 90.12 101 LYS A CA 1
ATOM 832 C C . LYS A 1 101 ? -15.381 1.125 14.075 1.00 90.12 101 LYS A C 1
ATOM 834 O O . LYS A 1 101 ? -15.810 0.822 15.188 1.00 90.12 101 LYS A O 1
ATOM 839 N N . LYS A 1 102 ? -15.261 0.215 13.105 1.00 89.00 102 LYS A N 1
ATOM 840 C CA . LYS A 1 102 ? -15.571 -1.205 13.289 1.00 89.00 102 LYS A CA 1
ATOM 841 C C . LYS A 1 102 ? -14.397 -1.907 13.973 1.00 89.00 102 LYS A C 1
ATOM 843 O O . LYS A 1 102 ? -13.298 -1.941 13.436 1.00 89.00 102 LYS A O 1
ATOM 848 N N . ASN A 1 103 ? -14.634 -2.519 15.132 1.00 86.88 103 ASN A N 1
ATOM 849 C CA . ASN A 1 103 ? -13.558 -3.113 15.936 1.00 86.88 103 ASN A CA 1
ATOM 850 C C . ASN A 1 103 ? -13.071 -4.490 15.451 1.00 86.88 103 ASN A C 1
ATOM 852 O O . ASN A 1 103 ? -11.966 -4.886 15.806 1.00 86.88 103 ASN A O 1
ATOM 856 N N . TRP A 1 104 ? -13.848 -5.206 14.630 1.00 89.81 104 TRP A N 1
ATOM 857 C CA . TRP A 1 104 ? -13.501 -6.564 14.177 1.00 89.81 104 TRP A CA 1
ATOM 858 C C . TRP A 1 104 ? -12.199 -6.618 13.364 1.00 89.81 104 TRP A C 1
ATOM 860 O O . TRP A 1 104 ? -11.497 -7.623 13.400 1.00 89.81 104 TRP A O 1
ATOM 870 N N . ILE A 1 105 ? -11.852 -5.530 12.667 1.00 92.75 105 ILE A N 1
ATOM 871 C CA . ILE A 1 105 ? -10.673 -5.483 11.798 1.00 92.75 105 ILE A CA 1
ATOM 872 C C . ILE A 1 105 ? -9.356 -5.451 12.584 1.00 92.75 105 ILE A C 1
ATOM 874 O O . ILE A 1 105 ? -8.316 -5.829 12.055 1.00 92.75 105 ILE A O 1
ATOM 878 N N . ARG A 1 106 ? -9.378 -5.035 13.860 1.00 89.94 106 ARG A N 1
ATOM 879 C CA . ARG A 1 106 ? -8.158 -4.813 14.656 1.00 89.94 106 ARG A CA 1
ATOM 880 C C . ARG A 1 106 ? -7.315 -6.079 14.803 1.00 89.94 106 ARG A C 1
ATOM 882 O O . ARG A 1 106 ? -6.099 -6.005 14.678 1.00 89.94 106 ARG A O 1
ATOM 889 N N . ASN A 1 107 ? -7.954 -7.231 14.995 1.00 92.00 107 ASN A N 1
ATOM 890 C CA . ASN A 1 107 ? -7.245 -8.508 15.104 1.00 92.00 107 ASN A CA 1
ATOM 891 C C . ASN A 1 107 ? -6.543 -8.870 13.786 1.00 92.00 107 ASN A C 1
ATOM 893 O O . ASN A 1 107 ? -5.393 -9.296 13.794 1.00 92.00 107 ASN A O 1
ATOM 897 N N . TYR A 1 108 ? -7.198 -8.627 12.649 1.00 94.00 108 TYR A N 1
ATOM 898 C CA . TYR A 1 108 ? -6.612 -8.873 11.329 1.00 94.00 108 TYR A CA 1
ATOM 899 C C . TYR A 1 108 ? -5.475 -7.904 11.005 1.00 94.00 108 TYR A C 1
ATOM 901 O O . TYR A 1 108 ? -4.505 -8.296 10.372 1.00 94.00 108 TYR A O 1
ATOM 909 N N . VAL A 1 109 ? -5.552 -6.660 11.483 1.00 94.19 109 VAL A N 1
ATOM 910 C CA . VAL A 1 109 ? -4.473 -5.668 11.341 1.00 94.19 109 VAL A CA 1
ATOM 911 C C . VAL A 1 109 ? -3.214 -6.108 12.081 1.00 94.19 109 VAL A C 1
ATOM 913 O O . VAL A 1 109 ? -2.122 -5.876 11.585 1.00 94.19 109 VAL A O 1
ATOM 916 N N . ILE A 1 110 ? -3.337 -6.789 13.223 1.00 92.88 110 ILE A N 1
ATOM 917 C CA . ILE A 1 110 ? -2.172 -7.334 13.937 1.00 92.88 110 ILE A CA 1
ATOM 918 C C . ILE A 1 110 ? -1.493 -8.434 13.108 1.00 92.88 110 ILE A C 1
ATOM 920 O O . ILE A 1 110 ? -0.271 -8.435 12.980 1.00 92.88 110 ILE A O 1
ATOM 924 N N . ILE A 1 111 ? -2.277 -9.334 12.505 1.00 93.56 111 ILE A N 1
ATOM 925 C CA . ILE A 1 111 ? -1.758 -10.393 11.620 1.00 93.56 111 ILE A CA 1
ATOM 926 C C . ILE A 1 111 ? -1.119 -9.780 10.369 1.00 93.56 111 ILE A C 1
ATOM 928 O O . ILE A 1 111 ? -0.024 -10.152 9.968 1.00 93.56 111 ILE A O 1
ATOM 932 N N . TRP A 1 112 ? -1.778 -8.801 9.760 1.00 94.00 112 TRP A N 1
ATOM 933 C CA . TRP A 1 112 ? -1.230 -8.078 8.621 1.00 94.00 112 TRP A CA 1
ATOM 934 C C . TRP A 1 112 ? 0.096 -7.376 8.971 1.00 94.00 112 TRP A C 1
ATOM 936 O O . TRP A 1 112 ? 1.052 -7.444 8.199 1.00 94.00 112 TRP A O 1
ATOM 946 N N . ALA A 1 113 ? 0.182 -6.752 10.149 1.00 93.31 113 ALA A N 1
ATOM 947 C CA . ALA A 1 113 ? 1.382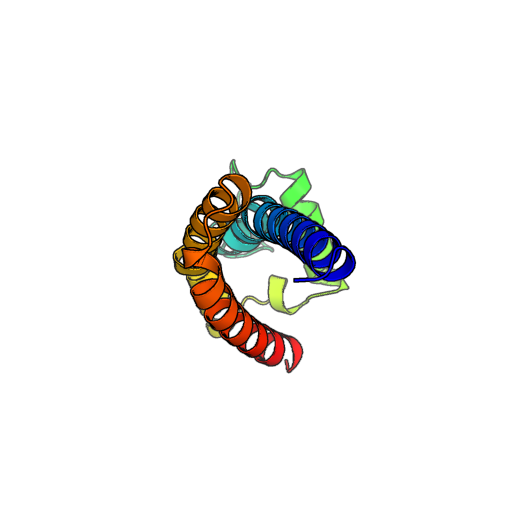 -6.051 10.590 1.00 93.31 113 ALA A CA 1
ATOM 948 C C . ALA A 1 113 ? 2.578 -7.000 10.750 1.00 93.31 113 ALA A C 1
ATOM 950 O O . ALA A 1 113 ? 3.697 -6.622 10.403 1.00 93.31 113 ALA A O 1
ATOM 951 N N . SER A 1 114 ? 2.364 -8.237 11.217 1.00 93.50 114 SER A N 1
ATOM 952 C CA . SER A 1 114 ? 3.445 -9.226 11.279 1.00 93.50 114 SER A CA 1
ATOM 953 C C . SER A 1 114 ? 3.898 -9.671 9.886 1.00 93.50 114 SER A C 1
ATOM 955 O O . SER A 1 114 ? 5.099 -9.794 9.658 1.00 93.50 114 SER A O 1
ATOM 957 N N . MET A 1 115 ? 2.975 -9.840 8.933 1.00 91.88 115 MET A N 1
ATOM 958 C CA . MET A 1 115 ? 3.320 -10.183 7.547 1.00 91.88 115 MET A CA 1
ATOM 959 C C . MET A 1 115 ? 4.149 -9.085 6.871 1.00 91.88 115 MET A C 1
ATOM 961 O O . MET A 1 115 ? 5.162 -9.384 6.240 1.00 91.88 115 MET A O 1
ATOM 965 N N . ILE A 1 116 ? 3.756 -7.817 7.030 1.00 91.94 116 ILE A N 1
ATOM 966 C CA . ILE A 1 116 ? 4.511 -6.682 6.481 1.00 91.94 116 ILE A CA 1
ATOM 967 C C . ILE A 1 116 ? 5.872 -6.538 7.148 1.00 91.94 116 ILE A C 1
ATOM 969 O O . ILE A 1 116 ? 6.841 -6.241 6.459 1.00 91.94 116 ILE A O 1
ATOM 973 N N . LEU A 1 117 ? 5.978 -6.793 8.455 1.00 93.56 117 LEU A N 1
ATOM 974 C CA . LEU A 1 117 ? 7.269 -6.775 9.136 1.00 93.56 117 LEU A CA 1
ATOM 975 C C . LEU A 1 117 ? 8.235 -7.800 8.527 1.00 93.56 117 LEU A C 1
ATOM 977 O O . LEU A 1 117 ? 9.390 -7.470 8.277 1.00 93.56 117 LEU A O 1
ATOM 981 N N . VAL A 1 118 ? 7.761 -9.015 8.240 1.00 91.44 118 VAL A N 1
ATOM 982 C CA . VAL A 1 118 ? 8.576 -10.039 7.571 1.00 91.44 118 VAL A CA 1
ATOM 983 C C . 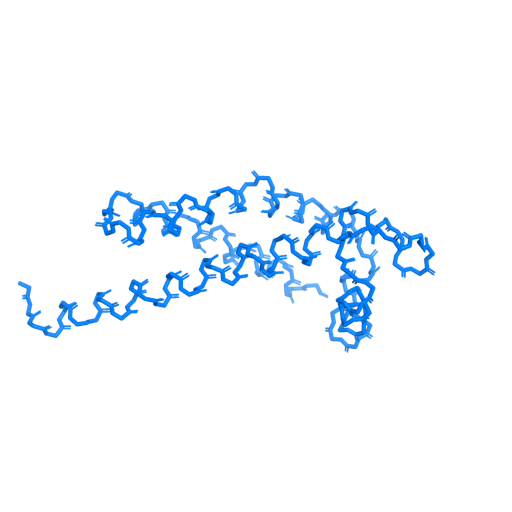VAL A 1 118 ? 8.965 -9.596 6.158 1.00 91.44 118 VAL A C 1
ATOM 985 O O . VAL A 1 118 ? 10.141 -9.677 5.813 1.00 91.44 118 VAL A O 1
ATOM 988 N N . ASN A 1 119 ? 8.018 -9.086 5.362 1.00 88.62 119 ASN A N 1
ATOM 989 C CA . ASN A 1 119 ? 8.296 -8.612 3.999 1.00 88.62 119 ASN A CA 1
ATOM 990 C C . ASN A 1 119 ? 9.337 -7.473 3.990 1.00 88.62 119 ASN A C 1
ATOM 992 O O . ASN A 1 119 ? 10.283 -7.480 3.201 1.00 88.62 119 ASN A O 1
ATOM 996 N N . LEU A 1 120 ? 9.217 -6.533 4.932 1.00 88.75 120 LEU A N 1
ATOM 997 C CA . LEU A 1 120 ? 10.158 -5.429 5.094 1.00 88.75 120 LEU A CA 1
ATOM 998 C C . LEU A 1 120 ? 11.561 -5.927 5.453 1.00 88.75 120 LEU A C 1
ATOM 1000 O O . LEU A 1 120 ? 12.532 -5.461 4.867 1.00 88.75 120 LEU A O 1
ATOM 1004 N N . ILE A 1 121 ? 11.676 -6.876 6.387 1.00 90.12 121 ILE A N 1
ATOM 1005 C CA . ILE A 1 121 ? 12.974 -7.443 6.777 1.00 90.12 121 ILE A CA 1
ATOM 1006 C C . ILE A 1 121 ? 13.647 -8.118 5.580 1.00 90.12 121 ILE A C 1
ATOM 1008 O O . ILE A 1 121 ? 14.835 -7.904 5.367 1.00 90.12 121 ILE A O 1
ATOM 1012 N N . VAL A 1 122 ? 12.900 -8.891 4.787 1.00 86.06 122 VAL A N 1
ATOM 1013 C CA . VAL A 1 122 ? 13.438 -9.549 3.585 1.00 86.06 122 VAL A CA 1
ATOM 1014 C C . VAL A 1 122 ? 13.919 -8.521 2.564 1.00 86.06 122 VAL A C 1
ATOM 1016 O O . VAL A 1 122 ? 15.001 -8.671 2.016 1.00 86.06 122 VAL A O 1
ATOM 1019 N N . THR A 1 123 ? 13.141 -7.463 2.339 1.00 85.06 123 THR A N 1
ATOM 1020 C CA . THR A 1 123 ? 13.466 -6.449 1.326 1.00 85.06 123 THR A CA 1
ATOM 1021 C C . THR A 1 123 ? 14.656 -5.577 1.729 1.00 85.06 123 THR A C 1
ATOM 1023 O O . THR A 1 123 ? 15.427 -5.179 0.870 1.00 85.06 123 THR A O 1
ATOM 1026 N N . VAL A 1 124 ? 14.819 -5.282 3.023 1.00 84.75 124 VAL A N 1
ATOM 1027 C CA . VAL A 1 124 ? 15.935 -4.466 3.543 1.00 84.75 124 VAL A CA 1
ATOM 1028 C C . VAL A 1 124 ? 17.232 -5.268 3.696 1.00 84.75 124 VAL A C 1
ATOM 1030 O O . VAL A 1 124 ? 18.307 -4.679 3.772 1.00 84.75 124 VAL A O 1
ATOM 1033 N N . ALA A 1 125 ? 17.150 -6.595 3.804 1.00 82.62 125 ALA A N 1
ATOM 1034 C CA . ALA A 1 125 ? 18.324 -7.451 3.976 1.00 82.62 125 ALA A CA 1
ATOM 1035 C C . ALA A 1 125 ? 19.162 -7.631 2.694 1.00 82.62 125 ALA A C 1
ATOM 1037 O O . ALA A 1 125 ? 20.295 -8.104 2.792 1.00 82.62 125 ALA A O 1
ATOM 1038 N N . GLU A 1 126 ? 18.613 -7.272 1.533 1.00 69.62 126 GLU A N 1
ATOM 1039 C CA . GLU A 1 126 ? 19.255 -7.310 0.209 1.00 69.62 126 GLU A CA 1
ATOM 1040 C C . GLU A 1 126 ? 19.799 -5.928 -0.185 1.00 69.62 126 GLU A C 1
ATOM 1042 O O . GLU A 1 126 ? 20.922 -5.875 -0.739 1.00 69.62 126 GLU A O 1
#

Foldseek 3Di:
DDPVVVVVVVVVLVVLLVVLVCLQVPVLQALLVCCVVAVALVDDDQDPGPHPVSSVVNVVCCVPPNVCSRVVDPVNNVVSVCSNPPVNVLSVVSSVCSVVVPPPCVVVVVVVVVVVVVVVCVRVVD

pLDDT: mean 90.36, std 5.13, range [59.06, 97.12]

Secondary structure (DSSP, 8-state):
--HHHHHHHHHHHHHHHHHHHHIIIIIIIIIIHHHHH-S-TTS-PPPSSS-HHHHHHHHHHHHHT-THHHH--HHHHHHHHHIIIIIHHHHHHHHHHHHTT-TTHHHHHHHHHHHHHHHHHHHH--

Sequence (126 aa):
MSQLSKTLANIADKLLIAFFFVNLFFIVYVIDVEQLIIKDPNNFKQPIWPTAGLARVIHSYGRKQDPLLMARPIWFKVTVWMDVLYFGPFYAIALYAFIKKKNWIRNYVIIWASMILVNLIVTVAE

Radius of gyration: 16.96 Å; chains: 1; bounding box: 36×25×56 Å